Protein AF-A0A8D8EXV9-F1 (afdb_monomer_lite)

Sequence (117 aa):
IQQQMNGGEPPVSDMEVSKEYTPLKPPPQLPPPVPQIVITEQPHPKLHRFRYQSEQRGSTAGSILGVRASGDRPTYPTIEIQGYHGPAKIVISCLSTDDPPRLHPYRLIGRPECRHG

InterPro domains:
  IPR000451 NF-kappa-B/Dorsal [PTHR24169] (30-117)
  IPR008967 p53-like transcription factor, DNA-binding domain superfamily [SSF49417] (35-117)
  IPR011539 Rel homology domain, DNA-binding domain [PF00554] (37-117)
  IPR011539 Rel homology domain, DNA-binding domain [PS50254] (32-117)
  IPR037059 Rel homology domain (RHD), DNA-binding domain superfamily [G3DSA:2.60.40.340] (34-117)

Foldseek 3Di:
DDDDDDDDDDDDDPPPPPPPCDPPDPDPDDPQDDKDKDWPWAFQPPPADDDDPVVPPPDPRDARFTNPQDPVRTHHGDMDTPRDDDDDDDDDFDWDPDVVIDGDPGDDDDDPVRPPD

pLDDT: mean 78.89, std 17.16, range [37.78, 97.69]

Organism: Culex pipiens (NCBI:txid7175)

Secondary structure (DSSP, 8-state):
--------PPP----------PPPPPPP-PPPPPPEEEEEEPBPSSS-----GGG-SSSPPPPPPBTT-BTTB----EEEEES--S--------B-SSSS--B-S-----STT----

Radius of gyration: 35.94 Å; chains: 1; bounding box: 113×62×62 Å

Structure (mmCIF, N/CA/C/O backbone):
data_AF-A0A8D8EXV9-F1
#
_entry.id   AF-A0A8D8EXV9-F1
#
loop_
_at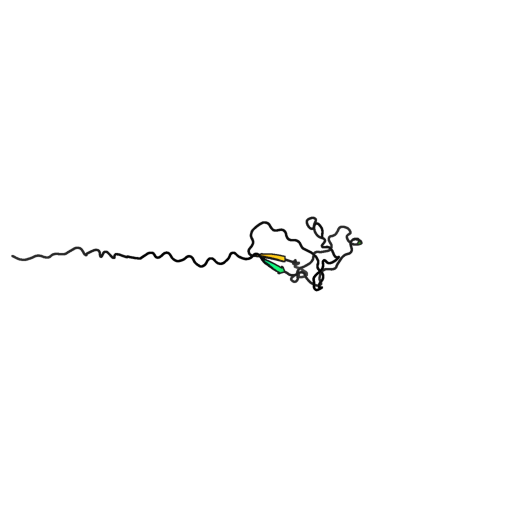om_site.group_PDB
_atom_site.id
_atom_site.type_symbol
_atom_site.label_atom_id
_atom_site.label_alt_id
_atom_site.label_comp_id
_atom_site.label_asym_id
_atom_site.label_entity_id
_atom_site.label_seq_id
_atom_site.pdbx_PDB_ins_code
_atom_site.Cartn_x
_atom_site.Cartn_y
_atom_site.Cartn_z
_atom_site.occupancy
_atom_site.B_iso_or_equiv
_atom_site.auth_seq_id
_atom_site.auth_comp_id
_atom_site.auth_asym_id
_atom_site.auth_atom_id
_atom_site.pdbx_PDB_model_num
ATOM 1 N N . ILE A 1 1 ? -89.271 42.064 47.988 1.00 45.88 1 ILE A N 1
ATOM 2 C CA . ILE A 1 1 ? -89.775 41.400 46.758 1.00 45.88 1 ILE A CA 1
ATOM 3 C C . ILE A 1 1 ? -88.927 41.929 45.597 1.00 45.88 1 ILE A C 1
ATOM 5 O O . ILE A 1 1 ? -88.608 43.109 45.647 1.00 45.88 1 ILE A O 1
ATOM 9 N N . GLN A 1 2 ? -88.548 41.054 44.649 1.00 44.84 2 GLN A N 1
ATOM 10 C CA . GLN A 1 2 ? -87.499 41.166 43.598 1.00 44.84 2 GLN A CA 1
ATOM 11 C C . GLN A 1 2 ? -86.046 40.988 44.116 1.00 44.84 2 GLN A C 1
ATOM 13 O O . GLN A 1 2 ? -85.558 41.837 44.848 1.00 44.84 2 GLN A O 1
ATOM 18 N N . GLN A 1 3 ? -85.435 39.789 44.014 1.00 53.66 3 GLN A N 1
ATOM 19 C CA . GLN A 1 3 ? -84.752 39.120 42.863 1.00 53.66 3 GLN A CA 1
ATOM 20 C C . GLN A 1 3 ? -83.337 39.697 42.608 1.00 53.66 3 GLN A C 1
ATOM 22 O O . GLN A 1 3 ? -83.215 40.849 42.220 1.00 53.66 3 GLN A O 1
ATOM 27 N N . GLN A 1 4 ? -82.260 39.048 43.080 1.00 53.53 4 GLN A N 1
ATOM 28 C CA . GLN A 1 4 ? -81.400 38.051 42.395 1.00 53.53 4 GLN A CA 1
ATOM 29 C C . GLN A 1 4 ? -80.846 38.479 41.024 1.00 53.53 4 GLN A C 1
ATOM 31 O O . GLN A 1 4 ? -81.609 38.586 40.074 1.00 53.53 4 GLN A O 1
ATOM 36 N N . MET A 1 5 ? -79.510 38.553 40.916 1.00 51.50 5 MET A N 1
ATOM 37 C CA . MET A 1 5 ? -78.744 37.969 39.805 1.00 51.50 5 MET A CA 1
ATOM 38 C C . MET A 1 5 ? -77.400 37.433 40.324 1.00 51.50 5 MET A C 1
ATOM 40 O O . MET A 1 5 ? -76.620 38.157 40.938 1.00 51.50 5 MET A O 1
ATOM 44 N N . ASN A 1 6 ? -77.195 36.135 40.094 1.00 43.66 6 ASN A N 1
ATOM 45 C CA . ASN A 1 6 ? -75.970 35.369 40.307 1.00 43.66 6 ASN A CA 1
ATOM 46 C C . ASN A 1 6 ? -75.045 35.484 39.083 1.00 43.66 6 ASN A C 1
ATOM 48 O O . ASN A 1 6 ? -75.522 35.596 37.956 1.00 43.66 6 ASN A O 1
ATOM 52 N N . GLY A 1 7 ? -73.746 35.309 39.311 1.00 37.78 7 GLY A N 1
ATOM 53 C CA . GLY A 1 7 ? -72.739 34.928 38.314 1.00 37.78 7 GLY A CA 1
ATOM 54 C C . GLY A 1 7 ? -71.369 34.985 38.993 1.00 37.78 7 GLY A C 1
ATOM 55 O O . GLY A 1 7 ? -70.907 36.073 39.296 1.00 37.78 7 GLY A O 1
ATOM 56 N N . GLY A 1 8 ? -70.716 33.899 39.408 1.00 40.94 8 GLY A N 1
ATOM 57 C CA . GLY A 1 8 ? -70.659 32.561 38.823 1.00 40.94 8 GLY A CA 1
ATOM 58 C C . GLY A 1 8 ? -69.346 32.450 38.048 1.00 40.94 8 GLY A C 1
ATOM 59 O O . GLY A 1 8 ? -69.347 32.600 36.832 1.00 40.94 8 GLY A O 1
ATOM 60 N N . GLU A 1 9 ? -68.233 32.287 38.771 1.00 47.34 9 GLU A N 1
ATOM 61 C CA . GLU A 1 9 ? -66.895 32.024 38.219 1.00 47.34 9 GLU A CA 1
ATOM 62 C C . GLU A 1 9 ? -66.928 30.750 37.351 1.00 47.34 9 GLU A C 1
ATOM 64 O O . GLU A 1 9 ? -67.598 29.782 37.729 1.00 47.34 9 GLU A O 1
ATOM 69 N N . PRO A 1 10 ? -66.260 30.715 36.184 1.00 52.38 10 PRO A N 1
ATOM 70 C CA . PRO A 1 10 ? -66.287 29.536 35.332 1.00 52.38 10 PRO A CA 1
ATOM 71 C C . PRO A 1 10 ? -65.502 28.379 35.977 1.00 52.38 10 PRO A C 1
ATOM 73 O O . PRO A 1 10 ? -64.456 28.611 36.587 1.00 52.38 10 PRO A O 1
ATOM 76 N N . PRO A 1 11 ? -65.958 27.125 35.821 1.00 51.72 11 PRO A N 1
ATOM 77 C CA . PRO A 1 11 ? -65.232 25.971 36.326 1.00 51.72 11 PRO A CA 1
ATOM 78 C C . PRO A 1 11 ? -63.978 25.733 35.478 1.00 51.72 11 PRO A C 1
ATOM 80 O O . PRO A 1 11 ? -64.053 25.567 34.259 1.00 51.72 11 PRO A O 1
ATOM 83 N N . VAL A 1 12 ? -62.819 25.688 36.136 1.00 55.62 12 VAL A N 1
ATOM 84 C CA . VAL A 1 12 ? -61.604 25.081 35.586 1.00 55.62 12 VAL A CA 1
ATOM 85 C C . VAL A 1 12 ? -61.897 23.604 35.336 1.00 55.62 12 VAL A C 1
ATOM 87 O O . VAL A 1 12 ? -62.147 22.838 36.260 1.00 55.62 12 VAL A O 1
ATOM 90 N N . SER A 1 13 ? -61.948 23.219 34.065 1.00 48.25 13 SER A N 1
ATOM 91 C CA . SER A 1 13 ? -62.084 21.828 33.655 1.00 48.25 13 SER A CA 1
ATOM 92 C C . SER A 1 13 ? -60.779 21.088 33.943 1.00 48.25 13 SER A C 1
ATOM 94 O O . SER A 1 13 ? -59.786 21.299 33.240 1.00 48.25 13 SER A O 1
ATOM 96 N N . ASP A 1 14 ? -60.792 20.214 34.945 1.00 49.16 14 ASP A N 1
ATOM 97 C CA . ASP A 1 14 ? -59.741 19.228 35.172 1.00 49.16 14 ASP A CA 1
ATOM 98 C C . ASP A 1 14 ? -59.724 18.239 34.001 1.00 49.16 14 ASP A C 1
ATOM 100 O O . ASP A 1 14 ? -60.531 17.314 33.903 1.00 49.16 14 ASP A O 1
ATOM 104 N N . MET A 1 15 ? -58.814 18.463 33.055 1.00 53.53 15 MET A N 1
ATOM 105 C CA . MET A 1 15 ? -58.525 17.503 32.000 1.00 53.53 15 MET A CA 1
ATOM 106 C C . MET A 1 15 ? -57.524 16.497 32.574 1.00 53.53 15 MET A C 1
ATOM 108 O O . MET A 1 15 ? -56.311 16.701 32.516 1.00 53.53 15 MET A O 1
ATOM 112 N N . GLU A 1 16 ? -58.029 15.432 33.194 1.00 58.50 16 GLU A N 1
ATOM 113 C CA . GLU A 1 16 ? -57.208 14.332 33.699 1.00 58.50 16 GLU A CA 1
ATOM 114 C C . GLU A 1 16 ? -56.594 13.582 32.502 1.00 58.50 16 GLU A C 1
ATOM 116 O O . GLU A 1 16 ? -57.204 12.717 31.876 1.00 58.50 16 GLU A O 1
ATOM 121 N N . VAL A 1 17 ? -55.384 13.985 32.106 1.00 48.84 17 VAL A N 1
ATOM 122 C CA . VAL A 1 17 ? -54.627 13.345 31.026 1.00 48.84 17 VAL A CA 1
ATOM 123 C C . VAL A 1 17 ? -53.959 12.089 31.585 1.00 48.84 17 VAL A C 1
ATOM 125 O O . VAL A 1 17 ? -52.797 12.106 31.989 1.00 48.84 17 VAL A O 1
ATOM 128 N N . SER A 1 18 ? -54.676 10.970 31.567 1.00 52.09 18 SER A N 1
ATOM 129 C CA . SER A 1 18 ? -54.099 9.634 31.724 1.00 52.09 18 SER A CA 1
ATOM 130 C C . SER A 1 18 ? -53.368 9.229 30.437 1.00 52.09 18 SER A C 1
ATOM 132 O O . SER A 1 18 ? -53.839 8.438 29.624 1.00 52.09 18 SER A O 1
ATOM 134 N N . LYS A 1 19 ? -52.180 9.799 30.211 1.00 47.12 19 LYS A N 1
ATOM 135 C CA . LYS A 1 19 ? -51.237 9.241 29.232 1.00 47.12 19 LYS A CA 1
ATOM 136 C C . LYS A 1 19 ? -50.435 8.148 29.916 1.00 47.12 19 LYS A C 1
ATOM 138 O O . LYS A 1 19 ? -49.464 8.420 30.616 1.00 47.12 19 LYS A O 1
ATOM 143 N N . GLU A 1 20 ? -50.858 6.913 29.699 1.00 60.19 20 GLU A N 1
ATOM 144 C CA . GLU A 1 20 ? -50.082 5.729 30.034 1.00 60.19 20 GLU A CA 1
ATOM 145 C C . GLU A 1 20 ? -48.741 5.796 29.284 1.00 60.19 20 GLU A C 1
ATOM 147 O O . GLU A 1 20 ? -48.677 5.755 28.054 1.00 60.19 20 GLU A O 1
ATOM 152 N N . TYR A 1 21 ? -47.656 6.008 30.027 1.00 50.28 21 TYR A N 1
ATOM 153 C CA . TYR A 1 21 ? -46.311 6.133 29.475 1.00 50.28 21 TYR A CA 1
ATOM 154 C C . TYR A 1 21 ? -45.782 4.725 29.180 1.00 50.28 21 TYR A C 1
ATOM 156 O O . TYR A 1 21 ? -45.032 4.154 29.968 1.00 50.28 21 TYR A O 1
ATOM 164 N N . THR A 1 22 ? -46.191 4.117 28.065 1.00 65.62 22 THR A N 1
ATOM 165 C CA . THR A 1 22 ? -45.565 2.868 27.610 1.00 65.62 22 THR A CA 1
ATOM 166 C C . THR A 1 22 ? -44.127 3.167 27.175 1.00 65.62 22 THR A C 1
ATOM 168 O O . THR A 1 22 ? -43.944 3.949 26.235 1.00 65.62 22 THR A O 1
ATOM 171 N N . PRO A 1 23 ? -43.094 2.578 27.810 1.00 66.19 23 PRO A N 1
ATOM 172 C CA . PRO A 1 23 ? -41.714 2.807 27.403 1.00 66.19 23 PRO A CA 1
ATOM 173 C C . PRO A 1 23 ? -41.519 2.284 25.980 1.00 66.19 23 PRO A C 1
ATOM 175 O O . PRO A 1 23 ? -41.765 1.107 25.705 1.00 66.19 23 PRO A O 1
ATOM 178 N N . LEU A 1 24 ? -41.090 3.153 25.063 1.00 73.06 24 LEU A N 1
ATOM 179 C CA . LEU 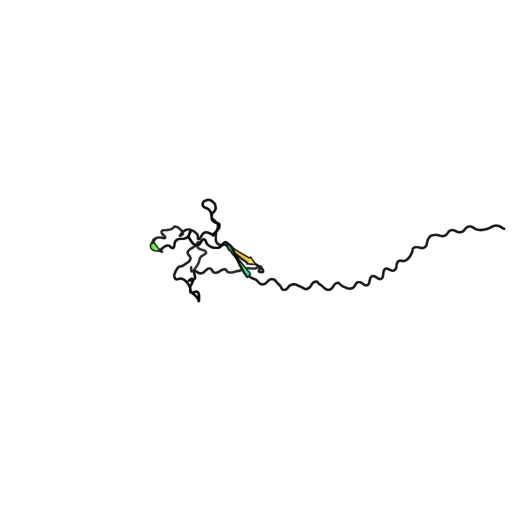A 1 24 ? -40.761 2.743 23.703 1.00 73.06 24 LEU A CA 1
ATOM 180 C C . LEU A 1 24 ? -39.657 1.683 23.766 1.00 73.06 24 LEU A C 1
ATOM 182 O O . LEU A 1 24 ? -38.590 1.912 24.338 1.00 73.06 24 LEU A O 1
ATOM 186 N N . LYS A 1 25 ? -39.929 0.515 23.178 1.00 69.12 25 LYS A N 1
ATOM 187 C CA . LYS A 1 25 ? -38.937 -0.545 22.993 1.00 69.12 25 LYS A CA 1
ATOM 188 C C . LYS A 1 25 ? -37.701 0.071 22.319 1.00 69.12 25 LYS A C 1
ATOM 190 O O . LYS A 1 25 ? -37.871 0.714 21.279 1.00 69.12 25 LYS A O 1
ATOM 195 N N . PRO A 1 26 ? -36.484 -0.106 22.869 1.00 75.56 26 PRO A N 1
ATOM 196 C CA . PRO A 1 26 ? -35.279 0.408 22.237 1.00 75.56 26 PRO A CA 1
ATOM 197 C C . PRO A 1 26 ? -35.206 -0.093 20.791 1.00 75.56 26 PRO A C 1
ATOM 199 O O . PRO A 1 26 ? -35.547 -1.260 20.548 1.00 75.56 26 PRO A O 1
ATOM 202 N N . PRO A 1 27 ? -34.792 0.754 19.831 1.00 77.88 27 PRO A N 1
ATOM 203 C CA . PRO A 1 27 ? -34.597 0.312 18.461 1.00 77.88 27 PRO A CA 1
ATOM 204 C C . PRO A 1 27 ? -33.681 -0.921 18.458 1.00 77.88 27 PRO A C 1
ATOM 206 O O . PRO A 1 27 ? -32.777 -1.001 19.300 1.00 77.88 27 PRO A O 1
ATOM 209 N N . PRO A 1 28 ? -33.921 -1.897 17.561 1.00 75.31 28 PRO A N 1
ATOM 210 C CA . PRO A 1 28 ? -33.080 -3.079 17.471 1.00 75.31 28 PRO A CA 1
ATOM 211 C C . PRO A 1 28 ? -31.627 -2.628 17.352 1.00 75.31 28 PRO A C 1
ATOM 213 O O . PRO A 1 28 ? -31.270 -1.905 16.421 1.00 75.31 28 PRO A O 1
ATOM 216 N N . GLN A 1 29 ? -30.812 -2.997 18.337 1.00 72.56 29 GLN A N 1
ATOM 217 C CA . GLN A 1 29 ? -29.397 -2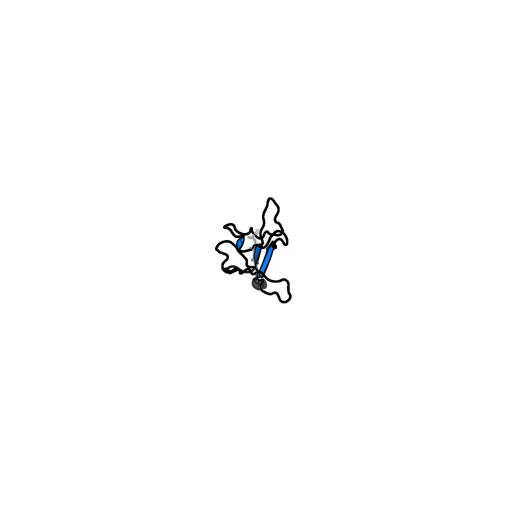.665 18.335 1.00 72.56 29 GLN A CA 1
ATOM 218 C C . GLN A 1 29 ? -28.781 -3.409 17.151 1.00 72.56 29 GLN A C 1
ATOM 220 O O . GLN A 1 29 ? -28.750 -4.640 17.139 1.00 72.56 29 GLN A O 1
ATOM 225 N N . LEU A 1 30 ? -28.376 -2.665 16.117 1.00 73.75 30 LEU A N 1
ATOM 226 C CA . LEU A 1 30 ? -27.637 -3.231 14.995 1.00 73.75 30 LEU A CA 1
ATOM 227 C C . LEU A 1 30 ? -26.392 -3.935 15.551 1.00 73.75 30 LEU A C 1
ATOM 229 O O . LEU A 1 30 ? -25.775 -3.411 16.486 1.00 73.75 30 LEU A O 1
ATOM 233 N N . PRO A 1 31 ? -26.027 -5.113 15.016 1.00 76.25 31 PRO A N 1
ATOM 234 C CA . PRO A 1 31 ? -24.808 -5.779 15.438 1.00 76.25 31 PRO A CA 1
ATOM 235 C C . PRO A 1 31 ? -23.623 -4.817 15.269 1.00 76.25 31 PRO A C 1
ATOM 237 O O . PRO A 1 31 ? -23.622 -4.004 14.335 1.00 76.25 31 PRO A O 1
ATOM 240 N N . PRO A 1 32 ? -22.628 -4.879 16.169 1.00 74.56 32 PRO A N 1
ATOM 241 C CA . PRO A 1 32 ? -21.450 -4.039 16.051 1.00 74.56 32 PRO A CA 1
ATOM 242 C C . PRO A 1 32 ? -20.800 -4.241 14.670 1.00 74.56 32 PRO A C 1
ATOM 244 O O . PRO A 1 32 ? -20.828 -5.359 14.145 1.00 74.56 32 PRO A O 1
ATOM 247 N N . PRO A 1 33 ? -20.232 -3.182 14.065 1.00 80.88 33 PRO A N 1
ATOM 248 C CA . PRO A 1 33 ? -19.625 -3.272 12.743 1.00 80.88 33 PRO A CA 1
ATOM 249 C C . PRO A 1 33 ? -18.543 -4.358 12.711 1.00 80.88 33 PRO A C 1
ATOM 251 O O . PRO A 1 33 ? -17.694 -4.416 13.599 1.00 80.88 33 PRO A O 1
ATOM 254 N N . VAL A 1 34 ? -18.560 -5.212 11.686 1.00 90.25 34 VAL A N 1
ATOM 255 C CA . VAL A 1 34 ? -17.495 -6.201 11.469 1.00 90.25 34 VAL A CA 1
ATOM 256 C C . VAL A 1 34 ? -16.264 -5.471 10.918 1.00 90.25 34 VAL A C 1
ATOM 258 O O . VAL A 1 34 ? -16.404 -4.716 9.952 1.00 90.25 34 VAL A O 1
ATOM 261 N N . PRO A 1 35 ? -15.064 -5.669 11.495 1.00 94.00 35 PRO A N 1
ATOM 262 C CA . PRO A 1 35 ? -13.861 -5.012 11.010 1.00 94.00 35 PRO A CA 1
ATOM 263 C C . PRO A 1 35 ? -13.482 -5.538 9.622 1.00 94.00 35 PRO A C 1
ATOM 265 O O . PRO A 1 35 ? -13.392 -6.748 9.410 1.00 94.00 35 PRO A O 1
ATOM 268 N N . GLN A 1 36 ? -13.226 -4.630 8.683 1.00 94.31 36 GLN A N 1
ATOM 269 C CA . GLN A 1 36 ? -12.854 -4.968 7.309 1.00 94.31 36 GLN A CA 1
ATOM 270 C C . GLN A 1 36 ? -11.743 -4.062 6.781 1.00 94.31 36 GLN A C 1
ATOM 272 O O . GLN A 1 36 ? -11.598 -2.918 7.211 1.00 94.31 36 GLN A O 1
ATOM 277 N N . ILE A 1 37 ? -10.971 -4.579 5.825 1.00 95.88 37 ILE A N 1
ATOM 278 C CA . ILE A 1 37 ? -9.950 -3.818 5.102 1.00 95.88 37 ILE A CA 1
ATOM 279 C C . ILE A 1 37 ? -10.463 -3.557 3.692 1.00 95.88 37 ILE A C 1
ATOM 281 O O . ILE A 1 37 ? -10.788 -4.493 2.962 1.00 95.88 37 ILE A O 1
ATOM 285 N N . VAL A 1 38 ? -10.496 -2.287 3.302 1.00 96.31 38 VAL A N 1
ATOM 286 C CA . VAL A 1 38 ? -10.889 -1.850 1.962 1.00 96.31 38 VAL A CA 1
ATOM 287 C C . VAL A 1 38 ? -9.689 -1.209 1.283 1.00 96.31 38 VAL A C 1
ATOM 289 O O . VAL A 1 38 ? -9.061 -0.311 1.839 1.00 96.31 38 VAL A O 1
ATOM 292 N N . ILE A 1 39 ? -9.364 -1.654 0.070 1.00 97.00 39 ILE A N 1
ATOM 293 C CA . ILE A 1 39 ? -8.348 -0.991 -0.752 1.00 97.00 39 ILE A CA 1
ATOM 294 C C . ILE A 1 39 ? -9.019 0.188 -1.460 1.00 97.00 39 ILE A C 1
ATOM 296 O O . ILE A 1 39 ? -9.794 -0.004 -2.395 1.00 97.00 39 ILE A O 1
ATOM 300 N N . THR A 1 40 ? -8.736 1.406 -1.003 1.00 97.56 40 THR A N 1
ATOM 301 C CA . THR A 1 40 ? -9.307 2.642 -1.565 1.00 97.56 40 THR A CA 1
ATOM 302 C C . THR A 1 40 ? -8.525 3.137 -2.778 1.00 97.56 40 THR A C 1
ATOM 304 O O . THR A 1 40 ? -9.073 3.838 -3.630 1.00 97.56 40 THR A O 1
ATOM 307 N N . GLU A 1 41 ? -7.257 2.740 -2.899 1.00 97.69 41 GLU A N 1
ATOM 308 C CA . GLU A 1 41 ? -6.442 2.973 -4.084 1.00 97.69 41 GLU A CA 1
ATOM 309 C C . GLU A 1 41 ? -5.530 1.782 -4.378 1.00 97.69 41 GLU A C 1
ATOM 311 O O . GLU A 1 41 ? -4.709 1.390 -3.549 1.00 97.69 41 GLU A O 1
ATOM 316 N N . GLN A 1 42 ? -5.659 1.233 -5.587 1.00 97.31 42 GLN A N 1
ATOM 317 C CA . GLN A 1 42 ? -4.853 0.109 -6.055 1.00 97.31 42 GLN A CA 1
ATOM 318 C C . GLN A 1 42 ? -3.452 0.549 -6.501 1.00 97.31 42 GLN A C 1
ATOM 320 O O . GLN A 1 42 ? -3.294 1.674 -6.989 1.00 97.31 42 GLN A O 1
ATOM 325 N N . PRO A 1 43 ? -2.438 -0.332 -6.415 1.00 95.31 43 PRO A N 1
ATOM 326 C CA . PRO A 1 43 ? -1.142 -0.087 -7.032 1.00 95.31 43 PRO A CA 1
ATOM 327 C C . PRO A 1 43 ? -1.253 -0.038 -8.556 1.00 95.31 43 PRO A C 1
ATOM 329 O O . PRO A 1 43 ? -1.995 -0.798 -9.180 1.00 95.31 43 PRO A O 1
ATOM 332 N N . HIS A 1 44 ? -0.485 0.855 -9.171 1.00 94.88 44 HIS A N 1
ATOM 333 C CA . HIS A 1 44 ? -0.457 1.011 -10.613 1.00 94.88 44 HIS A CA 1
ATOM 334 C C . HIS A 1 44 ? 0.234 -0.202 -11.263 1.00 94.88 44 HIS A C 1
ATOM 336 O O . HIS A 1 44 ? 1.407 -0.459 -10.981 1.00 94.88 44 HIS A O 1
ATOM 342 N N . PRO A 1 45 ? -0.411 -0.911 -12.207 1.00 91.06 45 PRO A N 1
ATOM 343 C CA . PRO A 1 45 ? 0.082 -2.202 -12.702 1.00 91.06 45 PRO A CA 1
ATOM 344 C C . PRO A 1 45 ? 1.367 -2.116 -13.541 1.00 91.06 45 PRO A C 1
ATOM 346 O O . PRO A 1 45 ? 2.072 -3.106 -13.692 1.00 91.06 45 PRO A O 1
ATOM 349 N N . LYS A 1 46 ? 1.656 -0.946 -14.130 1.00 87.06 46 LYS A N 1
ATOM 350 C CA . LYS A 1 46 ? 2.745 -0.765 -15.114 1.00 87.06 46 LYS A CA 1
ATOM 351 C C . LYS A 1 46 ? 3.793 0.304 -14.776 1.00 87.06 46 LYS A C 1
ATOM 353 O O . LYS A 1 46 ? 4.731 0.473 -15.544 1.00 87.06 46 LYS A O 1
ATOM 358 N N . LEU A 1 47 ? 3.639 1.050 -13.678 1.00 81.94 47 LEU A N 1
ATOM 359 C CA . LEU A 1 47 ? 4.507 2.209 -13.386 1.00 81.94 47 LEU A CA 1
ATOM 360 C C . LEU A 1 47 ? 5.656 1.897 -12.425 1.00 81.94 47 LEU A C 1
ATOM 362 O O . LEU A 1 47 ? 6.417 2.790 -12.065 1.00 81.94 47 LEU A O 1
ATOM 366 N N . HIS A 1 48 ? 5.811 0.638 -12.025 1.00 84.94 48 HIS A N 1
ATOM 367 C CA . HIS A 1 48 ? 6.896 0.217 -11.156 1.00 84.94 48 HIS A CA 1
ATOM 368 C C . HIS A 1 48 ? 7.785 -0.800 -11.872 1.00 84.94 48 HIS A C 1
ATOM 370 O O . HIS A 1 48 ? 7.287 -1.729 -12.508 1.00 84.94 48 HIS A O 1
ATOM 376 N N . ARG A 1 49 ? 9.109 -0.633 -11.754 1.00 86.56 49 ARG A N 1
ATOM 377 C CA . ARG A 1 49 ? 10.087 -1.616 -12.235 1.00 86.56 49 ARG A CA 1
ATOM 378 C C . ARG A 1 49 ? 10.817 -2.252 -11.067 1.00 86.56 49 ARG A C 1
ATOM 380 O O . ARG A 1 49 ? 11.281 -1.549 -10.171 1.00 86.56 49 ARG A O 1
ATOM 387 N N . PHE A 1 50 ? 10.973 -3.569 -11.118 1.00 85.88 50 PHE A N 1
ATOM 388 C CA . PHE A 1 50 ? 11.810 -4.288 -10.166 1.00 85.88 50 PHE A CA 1
ATOM 389 C C . PHE A 1 50 ? 13.280 -3.909 -10.339 1.00 85.88 50 PHE A C 1
ATOM 391 O O . PHE A 1 50 ? 13.730 -3.592 -11.442 1.00 85.88 50 PHE A O 1
ATOM 398 N N . ARG A 1 51 ? 14.012 -3.909 -9.222 1.00 86.56 51 ARG A N 1
ATOM 399 C CA . ARG A 1 51 ? 15.408 -3.473 -9.139 1.00 86.56 51 ARG A CA 1
ATOM 400 C C . ARG A 1 51 ? 16.262 -4.537 -8.483 1.00 86.56 51 ARG A C 1
ATOM 402 O O . ARG A 1 51 ? 15.880 -5.064 -7.440 1.00 86.56 51 ARG A O 1
ATOM 409 N N . TYR A 1 52 ? 17.436 -4.783 -9.051 1.00 86.56 52 TYR A N 1
ATOM 410 C CA . TYR A 1 52 ? 18.445 -5.614 -8.409 1.00 86.56 52 TYR A CA 1
ATOM 411 C C . TYR A 1 52 ? 19.106 -4.876 -7.249 1.00 86.56 52 TYR A C 1
ATOM 413 O O . TYR A 1 52 ? 19.259 -3.656 -7.273 1.00 86.56 52 TYR A O 1
ATOM 421 N N . GLN A 1 53 ? 19.553 -5.634 -6.250 1.00 81.31 53 GLN A N 1
ATOM 422 C CA . GLN A 1 53 ? 20.258 -5.093 -5.090 1.00 81.31 53 GLN A CA 1
ATOM 423 C C . GLN A 1 53 ? 21.545 -4.345 -5.484 1.00 81.31 53 GLN A C 1
ATOM 425 O O . GLN A 1 53 ? 21.874 -3.334 -4.873 1.00 81.31 53 GLN A O 1
ATOM 430 N N . SER A 1 54 ? 22.242 -4.789 -6.535 1.00 84.50 54 SER A N 1
ATOM 431 C CA . SER A 1 54 ? 23.473 -4.156 -7.032 1.00 84.50 54 SER A CA 1
ATOM 432 C C . SER A 1 54 ? 23.266 -2.748 -7.604 1.00 84.50 54 SER A C 1
ATOM 434 O O . SER A 1 54 ? 24.199 -1.950 -7.602 1.00 84.50 54 SER A O 1
ATOM 436 N N . GLU A 1 55 ? 22.054 -2.410 -8.058 1.00 78.69 55 GLU A N 1
ATOM 437 C CA . GLU A 1 55 ? 21.708 -1.065 -8.543 1.00 78.69 55 GLU A CA 1
ATOM 438 C C . GLU A 1 55 ? 21.386 -0.086 -7.404 1.00 78.69 55 GLU A C 1
ATOM 440 O O . GLU A 1 55 ? 21.309 1.124 -7.627 1.00 78.69 55 GLU A O 1
ATOM 445 N N . GLN A 1 56 ? 21.174 -0.579 -6.180 1.00 71.00 56 GLN A N 1
ATOM 446 C CA . GLN A 1 56 ? 20.698 0.214 -5.044 1.00 71.00 56 GLN A CA 1
ATOM 447 C C . GLN A 1 56 ? 21.847 0.979 -4.377 1.00 71.00 56 GLN A C 1
ATOM 449 O O . GLN A 1 56 ? 22.150 0.815 -3.197 1.00 71.00 56 GLN A O 1
ATOM 454 N N . ARG A 1 57 ? 22.509 1.850 -5.144 1.00 59.75 57 ARG A N 1
ATOM 455 C CA . ARG A 1 57 ? 23.559 2.748 -4.652 1.00 59.75 57 ARG A CA 1
ATOM 456 C C . ARG A 1 57 ? 22.923 3.977 -3.986 1.00 59.75 57 ARG A C 1
ATOM 458 O O . ARG A 1 57 ? 22.924 5.067 -4.544 1.00 59.75 57 ARG A O 1
ATOM 465 N N . GLY A 1 58 ? 22.334 3.785 -2.805 1.00 60.06 58 GLY A N 1
ATOM 466 C CA . GLY A 1 58 ? 21.941 4.877 -1.897 1.00 60.06 58 GLY A CA 1
ATOM 467 C C . GLY A 1 58 ? 20.669 5.667 -2.240 1.00 60.06 58 GLY A C 1
ATOM 468 O O . GLY A 1 58 ? 20.379 6.647 -1.563 1.00 60.06 58 GLY A O 1
ATOM 469 N N . SER A 1 59 ? 19.891 5.256 -3.245 1.00 57.34 59 SER A N 1
ATOM 470 C CA . SER A 1 59 ? 18.576 5.832 -3.553 1.00 57.34 59 SER A CA 1
ATOM 471 C C . SER A 1 59 ? 17.509 4.747 -3.451 1.00 57.34 59 SER A C 1
ATOM 473 O O . SER A 1 59 ? 17.721 3.620 -3.905 1.00 57.34 59 SER A O 1
ATOM 475 N N . THR A 1 60 ? 16.368 5.068 -2.840 1.00 61.81 60 THR A N 1
ATOM 476 C CA . THR A 1 60 ? 15.214 4.166 -2.806 1.00 61.81 60 THR A CA 1
ATOM 477 C C . THR A 1 60 ? 14.792 3.864 -4.242 1.00 61.81 60 THR A C 1
ATOM 479 O O . THR A 1 60 ? 14.554 4.790 -5.019 1.00 61.81 60 THR A O 1
ATOM 482 N N . ALA A 1 61 ? 14.681 2.580 -4.599 1.00 65.25 61 ALA A N 1
ATOM 483 C CA . ALA A 1 61 ? 13.940 2.170 -5.787 1.00 65.25 61 ALA A CA 1
ATOM 484 C C . ALA A 1 61 ? 12.569 2.856 -5.707 1.00 65.25 61 ALA A C 1
ATOM 486 O O . ALA A 1 61 ? 11.887 2.679 -4.705 1.00 65.25 61 ALA A O 1
ATOM 487 N N . GLY A 1 62 ? 12.259 3.750 -6.653 1.00 79.62 62 GLY A N 1
ATOM 488 C CA . GLY A 1 62 ? 11.135 4.686 -6.530 1.00 79.62 62 GLY A CA 1
ATOM 489 C C . GLY A 1 62 ? 9.824 4.044 -6.059 1.00 79.62 62 GLY A C 1
ATOM 490 O O . GLY A 1 62 ? 9.596 2.854 -6.251 1.00 79.62 62 GLY A O 1
ATOM 491 N N . SER A 1 63 ? 8.958 4.842 -5.437 1.00 87.69 63 SER A N 1
ATOM 492 C CA . SER A 1 63 ? 7.727 4.356 -4.809 1.00 87.69 63 SER A CA 1
ATOM 493 C C . SER A 1 63 ? 6.797 3.626 -5.783 1.00 87.69 63 SER A C 1
ATOM 495 O O . SER A 1 63 ? 6.638 4.030 -6.935 1.00 87.69 63 SER A O 1
ATOM 497 N N . ILE A 1 64 ? 6.105 2.597 -5.285 1.00 91.44 64 ILE A N 1
ATOM 498 C CA . ILE A 1 64 ? 4.948 2.019 -5.976 1.00 91.44 64 ILE A CA 1
ATOM 499 C C . ILE A 1 64 ? 3.852 3.087 -5.996 1.00 91.44 64 ILE A C 1
ATOM 501 O O . ILE A 1 64 ? 3.381 3.518 -4.944 1.00 91.44 64 ILE A O 1
ATOM 505 N N . LEU A 1 65 ? 3.479 3.532 -7.193 1.00 94.44 65 LEU A N 1
ATOM 506 C CA . LEU A 1 65 ? 2.434 4.534 -7.383 1.00 94.44 65 LEU A CA 1
ATOM 507 C C . LEU A 1 65 ? 1.051 3.891 -7.387 1.00 94.44 65 LEU A C 1
ATOM 509 O O . LEU A 1 65 ? 0.911 2.699 -7.659 1.00 94.44 65 LEU A O 1
ATOM 513 N N . GLY A 1 66 ? 0.034 4.689 -7.091 1.00 96.62 66 GLY A N 1
ATOM 514 C CA . GLY A 1 66 ? -1.363 4.301 -7.200 1.00 96.62 66 GLY A CA 1
ATOM 515 C C . GLY A 1 66 ? -1.903 4.462 -8.623 1.00 96.62 66 GLY A C 1
ATOM 516 O O . GLY A 1 66 ? -1.342 5.184 -9.449 1.00 96.62 66 GLY A O 1
ATOM 517 N N . VAL A 1 67 ? -3.003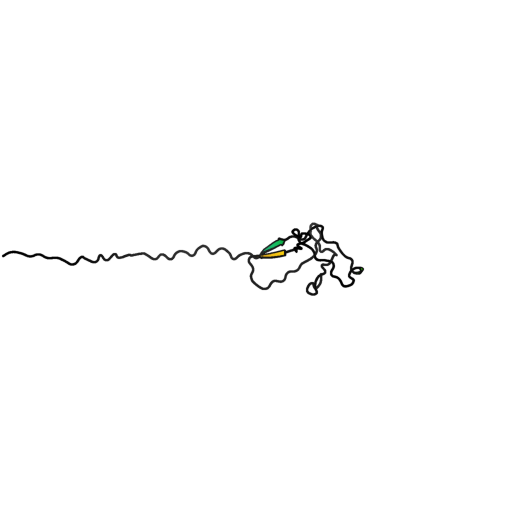 3.776 -8.933 1.00 96.75 67 VAL A N 1
ATOM 518 C CA . VAL A 1 67 ? -3.649 3.820 -10.260 1.00 96.75 67 VAL A CA 1
ATOM 519 C C . VAL A 1 67 ? -4.116 5.218 -10.670 1.00 96.75 67 VAL A C 1
ATOM 521 O O . VAL A 1 67 ? -4.262 5.474 -11.861 1.00 96.75 67 VAL A O 1
ATOM 524 N N . ARG A 1 68 ? -4.349 6.122 -9.710 1.00 95.88 68 ARG A N 1
ATOM 525 C CA . ARG A 1 68 ? -4.795 7.499 -9.979 1.00 95.88 68 ARG A CA 1
ATOM 526 C C . ARG A 1 68 ? -3.636 8.479 -10.173 1.00 95.88 68 ARG A C 1
ATOM 528 O O . ARG A 1 68 ? -3.888 9.667 -10.374 1.00 95.88 68 ARG A O 1
ATOM 535 N N . ALA A 1 69 ? -2.392 8.005 -10.103 1.00 94.31 69 ALA A N 1
ATOM 536 C CA . ALA A 1 69 ? -1.226 8.863 -10.200 1.00 94.31 69 ALA A CA 1
ATOM 537 C C . ALA A 1 69 ? -1.147 9.482 -11.600 1.00 94.31 69 ALA A C 1
ATOM 539 O O . ALA A 1 69 ? -1.241 8.786 -12.611 1.00 94.31 69 ALA A O 1
ATOM 540 N N . SER A 1 70 ? -0.944 10.795 -11.651 1.00 90.88 70 SER A N 1
ATOM 541 C CA . SER A 1 70 ? -0.659 11.541 -12.879 1.00 90.88 70 SER A CA 1
ATOM 542 C C . SER A 1 70 ? 0.752 12.131 -12.807 1.00 90.88 70 SER A C 1
ATOM 544 O O . SER A 1 70 ? 1.333 12.202 -11.723 1.00 90.88 70 SER A O 1
ATOM 546 N N . GLY A 1 71 ? 1.308 12.552 -13.950 1.00 83.44 71 GLY A N 1
ATOM 547 C CA . GLY A 1 71 ? 2.674 13.089 -14.039 1.00 83.44 71 GLY A CA 1
ATOM 548 C C . GLY A 1 71 ? 2.973 14.203 -13.029 1.00 83.44 71 GLY A C 1
ATOM 549 O O . GLY A 1 71 ? 4.058 14.224 -12.456 1.00 83.44 71 GLY A O 1
ATOM 550 N N . ASP A 1 72 ? 1.980 15.043 -12.730 1.00 90.62 72 ASP A N 1
ATOM 551 C CA . ASP A 1 72 ? 2.126 16.171 -11.801 1.00 90.62 72 ASP A CA 1
ATOM 552 C C . ASP A 1 72 ? 1.590 15.866 -10.392 1.00 90.62 72 ASP A C 1
ATOM 554 O O . ASP A 1 72 ? 1.741 16.669 -9.470 1.00 90.62 72 ASP A O 1
ATOM 558 N N . ARG A 1 73 ? 0.904 14.729 -10.211 1.00 93.38 73 ARG A N 1
ATOM 559 C CA . ARG A 1 73 ? 0.200 14.369 -8.972 1.00 93.38 73 ARG A CA 1
ATOM 560 C C . ARG A 1 73 ? 0.405 12.889 -8.648 1.00 93.38 73 ARG A C 1
ATOM 562 O O . ARG A 1 73 ? -0.436 12.064 -9.016 1.00 93.38 73 ARG A O 1
ATOM 569 N N . PRO A 1 74 ? 1.497 12.533 -7.951 1.00 92.50 74 PRO A N 1
ATOM 570 C CA . PRO A 1 74 ? 1.701 11.164 -7.510 1.00 92.50 74 PRO A CA 1
ATOM 571 C C . PRO A 1 74 ? 0.676 10.800 -6.431 1.00 92.50 74 PRO A C 1
ATOM 573 O O . PRO A 1 74 ? 0.519 11.506 -5.435 1.00 92.50 74 PRO A O 1
ATOM 576 N N . THR A 1 75 ? 0.006 9.670 -6.620 1.00 96.12 75 THR A N 1
ATOM 577 C CA . THR A 1 75 ? -0.827 9.011 -5.609 1.00 96.12 75 THR A CA 1
ATOM 578 C C . THR A 1 75 ? -0.220 7.652 -5.263 1.00 96.12 75 THR A C 1
ATOM 580 O O . THR A 1 75 ? 0.696 7.183 -5.946 1.00 96.12 75 THR A O 1
ATOM 583 N N . TYR A 1 76 ? -0.698 7.016 -4.194 1.00 95.00 76 TYR A N 1
ATOM 584 C CA . TYR A 1 76 ? -0.083 5.810 -3.638 1.00 95.00 76 TYR A CA 1
ATOM 585 C C . TYR A 1 76 ? -1.138 4.758 -3.289 1.00 95.00 76 TYR A C 1
ATOM 587 O O . TYR A 1 76 ? -2.284 5.118 -2.999 1.00 95.00 76 TYR A O 1
ATOM 595 N N . PRO A 1 77 ? -0.763 3.466 -3.276 1.00 95.62 77 PRO A N 1
ATOM 596 C CA . PRO A 1 77 ? -1.635 2.413 -2.777 1.00 95.62 77 PRO A CA 1
ATOM 597 C C . PRO A 1 77 ? -2.114 2.750 -1.365 1.00 95.62 77 PRO A C 1
ATOM 599 O O . PRO A 1 77 ? -1.302 3.058 -0.491 1.00 95.62 77 PRO A O 1
ATOM 602 N N . THR A 1 78 ? -3.425 2.716 -1.151 1.00 96.69 78 THR A N 1
ATOM 603 C CA . THR A 1 78 ? -4.044 3.157 0.104 1.00 96.69 78 THR A CA 1
ATOM 604 C C . THR A 1 78 ? -5.101 2.153 0.535 1.00 96.69 78 THR A C 1
ATOM 606 O O . THR A 1 78 ? -5.882 1.668 -0.287 1.00 96.69 78 THR A O 1
ATOM 609 N N . ILE A 1 79 ? -5.118 1.847 1.833 1.00 96.62 79 ILE A N 1
ATOM 610 C CA . ILE A 1 79 ? -6.145 1.021 2.465 1.00 96.62 79 ILE A CA 1
ATOM 611 C C . ILE A 1 79 ? -6.862 1.804 3.561 1.00 96.62 79 ILE A C 1
ATOM 613 O O . ILE A 1 79 ? -6.304 2.732 4.145 1.00 96.62 79 ILE A O 1
ATOM 617 N N . GLU A 1 80 ? -8.079 1.385 3.863 1.00 95.31 80 GLU A N 1
ATOM 618 C CA . GLU A 1 80 ? -8.889 1.872 4.970 1.00 95.31 80 GLU A CA 1
ATOM 619 C C . GLU A 1 80 ? -9.316 0.680 5.833 1.00 95.31 80 GLU A C 1
ATOM 621 O O . GLU A 1 80 ? -9.780 -0.336 5.310 1.00 95.31 80 GLU A O 1
ATOM 626 N N . ILE A 1 81 ? -9.154 0.798 7.154 1.00 95.06 81 ILE A N 1
ATOM 627 C CA . ILE A 1 81 ? -9.697 -0.167 8.114 1.00 95.06 81 ILE A CA 1
ATOM 628 C C . ILE A 1 81 ? -11.042 0.384 8.589 1.00 95.06 81 ILE A C 1
ATOM 630 O O . ILE A 1 81 ? -11.087 1.390 9.293 1.00 95.06 81 ILE A O 1
ATOM 634 N N . GLN A 1 82 ? -12.134 -0.267 8.202 1.00 94.56 82 GLN A N 1
ATOM 635 C CA . GLN A 1 82 ? -13.491 0.134 8.568 1.00 94.56 82 GLN A CA 1
ATOM 636 C C . GLN A 1 82 ? -14.008 -0.740 9.713 1.00 94.56 82 GLN A C 1
ATOM 638 O O . GLN A 1 82 ? -13.646 -1.911 9.818 1.00 94.56 82 GLN A O 1
ATOM 643 N N . GLY A 1 83 ? -14.858 -0.179 10.577 1.00 92.69 83 GLY A N 1
ATOM 644 C CA . GLY A 1 83 ? -15.466 -0.921 11.689 1.00 92.69 83 GLY A CA 1
ATOM 645 C C . GLY A 1 83 ? -14.500 -1.294 12.822 1.00 92.69 83 GLY A C 1
ATOM 646 O O . GLY A 1 83 ? -14.838 -2.121 13.662 1.00 92.69 83 GLY A O 1
ATOM 647 N N . TYR A 1 84 ? -13.306 -0.696 12.867 1.00 93.31 84 TYR A N 1
ATOM 648 C CA . TYR A 1 84 ? -12.314 -0.922 13.917 1.00 93.31 84 TYR A CA 1
ATOM 649 C C . TYR A 1 84 ? -11.732 0.401 14.410 1.00 93.31 84 TYR A C 1
ATOM 651 O O . TYR A 1 84 ? -11.372 1.262 13.610 1.00 93.31 84 TYR A O 1
ATOM 659 N N . HIS A 1 85 ? -11.598 0.544 15.728 1.00 90.94 85 HIS A N 1
ATOM 660 C CA . HIS A 1 85 ? -10.919 1.675 16.346 1.00 90.94 85 HIS A CA 1
ATOM 661 C C . HIS A 1 85 ? -9.941 1.166 17.403 1.00 90.94 85 HIS A C 1
ATOM 663 O O . HIS A 1 85 ? -10.342 0.606 18.423 1.00 90.94 85 HIS A O 1
ATOM 669 N N . GLY A 1 86 ? -8.650 1.356 17.154 1.00 92.94 86 GLY A N 1
ATOM 670 C CA . GLY A 1 86 ? -7.587 0.908 18.041 1.00 92.94 86 GLY A CA 1
ATOM 671 C C . GLY A 1 86 ? -6.261 0.728 17.304 1.00 92.94 86 GLY A C 1
ATOM 672 O O . GLY A 1 86 ? -6.188 0.934 16.090 1.00 92.94 86 GLY A O 1
ATOM 673 N N . PRO A 1 87 ? -5.194 0.352 18.022 1.00 94.56 87 PRO A N 1
ATOM 674 C CA . PRO A 1 87 ? -3.907 0.045 17.412 1.00 94.56 87 PRO A CA 1
ATOM 675 C C . PRO A 1 87 ? -4.004 -1.173 16.485 1.00 94.56 87 PRO A C 1
ATOM 677 O O . PRO A 1 87 ? -4.499 -2.222 16.885 1.00 94.56 87 PRO A O 1
ATOM 680 N N . ALA A 1 88 ? -3.465 -1.063 15.272 1.00 91.56 88 ALA A N 1
ATOM 681 C CA . ALA A 1 88 ? -3.404 -2.158 14.306 1.00 91.56 88 ALA A CA 1
ATOM 682 C C . ALA A 1 88 ? -1.985 -2.318 13.748 1.00 91.56 88 ALA A C 1
ATOM 684 O O . ALA A 1 88 ? -1.244 -1.345 13.605 1.00 91.56 88 ALA A O 1
ATOM 685 N N . LYS A 1 89 ? -1.615 -3.555 13.398 1.00 90.38 89 LYS A N 1
ATOM 686 C CA . LYS A 1 89 ? -0.381 -3.864 12.668 1.00 90.38 89 LYS A CA 1
ATOM 687 C C . LYS A 1 89 ? -0.739 -4.334 11.265 1.00 90.38 89 LYS A C 1
ATOM 689 O O . LYS A 1 89 ? -1.411 -5.348 11.111 1.00 90.38 89 LYS A O 1
ATOM 694 N N . ILE A 1 90 ? -0.249 -3.619 10.260 1.00 89.25 90 ILE A N 1
ATOM 695 C CA . ILE A 1 90 ? -0.420 -3.972 8.850 1.00 89.25 90 ILE A CA 1
ATOM 696 C C . ILE A 1 90 ? 0.875 -4.617 8.362 1.00 89.25 90 ILE A C 1
ATOM 698 O O . ILE A 1 90 ? 1.963 -4.085 8.584 1.00 89.25 90 ILE A O 1
ATOM 702 N N . VAL A 1 91 ? 0.751 -5.773 7.713 1.00 89.75 91 VAL A N 1
ATOM 703 C CA . VAL A 1 91 ? 1.858 -6.463 7.044 1.00 89.75 91 VAL A CA 1
ATOM 704 C C . VAL A 1 91 ? 1.539 -6.504 5.560 1.00 89.75 91 VAL A C 1
ATOM 706 O O . VAL A 1 91 ? 0.432 -6.870 5.173 1.00 89.75 91 VAL A O 1
ATOM 709 N N . ILE A 1 92 ? 2.506 -6.110 4.741 1.00 89.81 92 ILE A N 1
ATOM 710 C CA . ILE A 1 92 ? 2.392 -6.114 3.286 1.00 89.81 92 ILE A CA 1
ATOM 711 C C . ILE A 1 92 ? 3.373 -7.168 2.778 1.00 89.81 92 ILE A C 1
ATOM 713 O O . ILE A 1 92 ? 4.499 -7.247 3.260 1.00 89.81 92 ILE A O 1
ATOM 717 N N . SER A 1 93 ? 2.946 -8.009 1.843 1.00 90.19 93 SER A N 1
ATOM 718 C CA . SER A 1 93 ? 3.790 -9.058 1.267 1.00 90.19 93 SER A CA 1
ATOM 719 C C . SER A 1 93 ? 3.539 -9.170 -0.229 1.00 90.19 93 SER A C 1
ATOM 721 O O . SER A 1 93 ? 2.413 -9.002 -0.693 1.00 90.19 93 SER A O 1
ATOM 723 N N . CYS A 1 94 ? 4.590 -9.465 -0.989 1.00 90.25 94 CYS A N 1
ATOM 724 C CA . CYS A 1 94 ? 4.473 -9.758 -2.413 1.00 90.25 94 CYS A CA 1
ATOM 725 C C . CYS A 1 94 ? 4.026 -11.208 -2.605 1.00 90.25 94 CYS A C 1
ATOM 727 O O . CYS A 1 94 ? 4.666 -12.123 -2.086 1.00 90.25 94 CYS A O 1
ATOM 729 N N . LEU A 1 95 ? 2.965 -11.420 -3.382 1.00 92.94 95 LEU A N 1
ATOM 730 C CA . LEU A 1 95 ? 2.447 -12.746 -3.722 1.00 92.94 95 LEU A CA 1
ATOM 731 C C . LEU A 1 95 ? 2.541 -13.008 -5.229 1.00 92.94 95 LEU A C 1
ATOM 733 O O . LEU A 1 95 ? 2.599 -12.070 -6.026 1.00 92.94 95 LEU A O 1
ATOM 737 N N . SER A 1 96 ? 2.567 -14.283 -5.615 1.00 92.56 96 SER A N 1
ATOM 738 C CA . SER A 1 96 ? 2.363 -14.714 -6.997 1.00 92.56 96 SER A CA 1
ATOM 739 C C . SER A 1 96 ? 0.880 -14.677 -7.371 1.00 92.56 96 SER A C 1
ATOM 741 O O . SER A 1 96 ? 0.001 -14.701 -6.511 1.00 92.56 96 SER A O 1
ATOM 743 N N . THR A 1 97 ? 0.608 -14.626 -8.674 1.00 91.12 97 THR A N 1
ATOM 744 C CA . THR A 1 97 ? -0.748 -14.679 -9.245 1.00 91.12 97 THR A CA 1
ATOM 745 C C . THR A 1 97 ? -1.274 -16.108 -9.412 1.00 91.12 97 THR A C 1
ATOM 747 O O . THR A 1 97 ? -2.30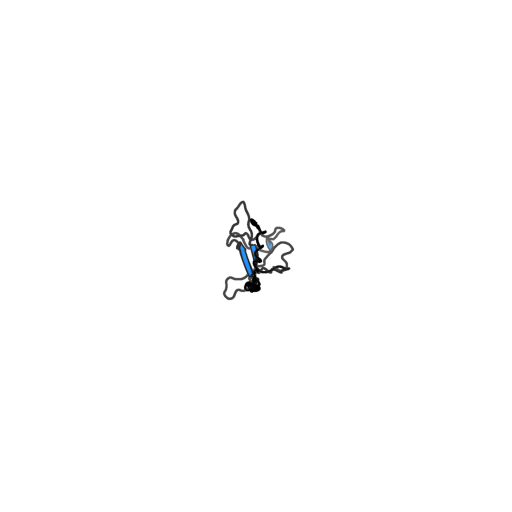8 -16.298 -10.044 1.00 91.12 97 THR A O 1
ATOM 750 N N . ASP A 1 98 ? -0.541 -17.110 -8.919 1.00 93.06 98 ASP A N 1
ATOM 751 C CA . ASP A 1 98 ? -0.941 -18.517 -8.997 1.00 93.06 98 ASP A CA 1
ATOM 752 C C . ASP A 1 98 ? -2.103 -18.816 -8.040 1.00 93.06 98 ASP A C 1
ATOM 754 O O . ASP A 1 98 ? -2.306 -18.099 -7.060 1.00 93.06 98 ASP A O 1
ATOM 758 N N . ASP A 1 99 ? -2.803 -19.926 -8.280 1.00 93.50 99 ASP A N 1
ATOM 759 C CA . ASP A 1 99 ? -3.792 -20.482 -7.356 1.00 93.50 99 ASP A CA 1
ATOM 760 C C . ASP A 1 99 ? -3.297 -21.849 -6.831 1.00 93.50 99 ASP A C 1
ATOM 762 O O . ASP A 1 99 ? -3.172 -22.790 -7.622 1.00 93.50 99 ASP A O 1
ATOM 766 N N . PRO A 1 100 ? -2.924 -21.986 -5.540 1.00 93.62 100 PRO A N 1
ATOM 767 C CA . PRO A 1 100 ? -2.983 -20.973 -4.486 1.00 93.62 100 PRO A CA 1
ATOM 768 C C . PRO A 1 100 ? -1.836 -19.939 -4.563 1.00 93.62 100 PRO A C 1
ATOM 770 O O . PRO A 1 100 ? -0.723 -20.289 -4.988 1.00 93.62 100 PRO A O 1
ATOM 773 N N . PRO A 1 101 ? -2.051 -18.701 -4.068 1.00 94.38 101 PRO A N 1
ATOM 774 C CA . PRO A 1 101 ? -1.016 -17.672 -4.024 1.00 94.38 101 PRO A CA 1
ATOM 775 C C . PRO A 1 101 ? 0.174 -18.102 -3.168 1.00 94.38 101 PRO A C 1
ATOM 777 O O . PRO A 1 101 ? 0.011 -18.603 -2.052 1.00 94.38 101 PRO A O 1
ATOM 780 N N . ARG A 1 102 ? 1.392 -17.864 -3.660 1.00 94.94 102 ARG A N 1
ATOM 781 C CA . ARG A 1 102 ? 2.636 -18.119 -2.916 1.00 94.94 102 ARG A CA 1
ATOM 782 C C . ARG A 1 102 ? 3.402 -16.826 -2.689 1.00 94.94 102 ARG A C 1
ATOM 784 O O . ARG A 1 102 ? 3.268 -15.884 -3.461 1.00 94.94 102 ARG A O 1
ATOM 791 N N . LEU A 1 103 ? 4.233 -16.782 -1.648 1.00 93.00 103 LEU A N 1
ATOM 792 C CA . LEU A 1 103 ? 5.140 -15.653 -1.428 1.00 93.00 103 LEU A CA 1
ATOM 793 C C . LEU A 1 103 ? 6.077 -15.499 -2.630 1.00 93.00 103 LEU A C 1
ATOM 795 O O . LEU A 1 103 ? 6.731 -16.454 -3.052 1.00 93.00 103 LEU A O 1
ATOM 799 N N . HIS A 1 104 ? 6.136 -14.291 -3.179 1.00 91.06 104 HIS A N 1
ATOM 800 C CA . HIS A 1 104 ? 7.013 -13.990 -4.297 1.00 91.06 104 HIS A CA 1
ATOM 801 C C . HIS A 1 104 ? 8.465 -13.884 -3.802 1.00 91.06 104 HIS A C 1
ATOM 803 O O . HIS A 1 104 ? 8.704 -13.287 -2.752 1.00 91.06 104 HIS A O 1
ATOM 809 N N . PRO A 1 105 ? 9.473 -14.349 -4.564 1.00 88.44 105 PRO A N 1
ATOM 810 C CA . PRO A 1 105 ? 10.886 -14.148 -4.218 1.00 88.44 105 PRO A CA 1
ATOM 811 C C . PRO A 1 105 ? 11.339 -12.673 -4.221 1.00 88.44 105 PRO A C 1
ATOM 813 O O . PRO A 1 105 ? 12.464 -12.379 -3.821 1.00 88.44 105 PRO A O 1
ATOM 816 N N . TYR A 1 106 ? 10.492 -11.740 -4.677 1.00 87.19 106 TYR A N 1
ATOM 817 C CA . TYR A 1 106 ? 10.808 -10.311 -4.662 1.00 87.19 106 TYR A CA 1
ATOM 818 C C . TYR A 1 106 ? 10.414 -9.708 -3.323 1.00 87.19 106 TYR A C 1
ATOM 820 O O . TYR A 1 106 ? 9.365 -10.025 -2.769 1.00 87.19 106 TYR A O 1
ATOM 828 N N . ARG A 1 107 ? 11.249 -8.790 -2.842 1.00 83.75 107 ARG A N 1
ATOM 829 C CA . ARG A 1 107 ? 11.103 -8.161 -1.536 1.00 83.75 107 ARG A CA 1
ATOM 830 C C . ARG A 1 107 ? 10.638 -6.714 -1.666 1.00 83.75 107 ARG A C 1
ATOM 832 O O . ARG A 1 107 ? 11.154 -5.993 -2.523 1.00 83.75 107 ARG A O 1
ATOM 839 N N . LEU A 1 108 ? 9.722 -6.278 -0.799 1.00 86.31 108 LEU A N 1
ATOM 840 C CA . LEU A 1 108 ? 9.419 -4.855 -0.657 1.00 86.31 108 LEU A CA 1
ATOM 841 C C . LEU A 1 108 ? 10.600 -4.155 0.013 1.00 86.31 108 LEU A C 1
ATOM 843 O O . LEU A 1 108 ? 11.131 -4.608 1.020 1.00 86.31 108 LEU A O 1
ATOM 847 N N . ILE A 1 109 ? 11.055 -3.051 -0.559 1.00 82.38 109 ILE A N 1
ATOM 848 C CA . ILE A 1 109 ? 12.143 -2.262 0.015 1.00 82.38 109 ILE A CA 1
ATOM 849 C C . ILE A 1 109 ? 11.598 -0.858 0.170 1.00 82.38 109 ILE A C 1
ATOM 851 O O . ILE A 1 109 ? 11.059 -0.288 -0.776 1.00 82.38 109 ILE A O 1
ATOM 855 N N . GLY A 1 110 ? 11.696 -0.321 1.37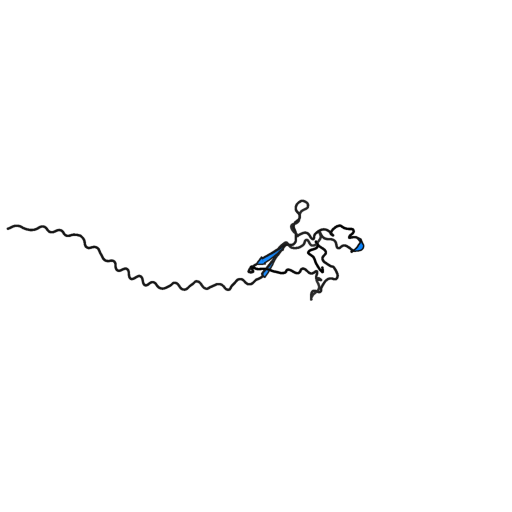6 1.00 78.44 110 GLY A N 1
ATOM 856 C CA . GLY A 1 110 ? 11.122 0.970 1.701 1.00 78.44 110 GLY A CA 1
ATOM 857 C C . GLY A 1 110 ? 11.976 1.729 2.698 1.00 78.44 110 GLY A C 1
ATOM 858 O O . GLY A 1 110 ? 13.146 1.419 2.921 1.00 78.44 110 GLY A O 1
ATOM 859 N N . ARG A 1 111 ? 11.357 2.748 3.290 1.00 74.88 111 ARG A N 1
ATOM 860 C CA . ARG A 1 111 ? 11.922 3.533 4.391 1.00 74.88 111 ARG A CA 1
ATOM 861 C C . ARG A 1 111 ? 12.315 2.617 5.568 1.00 74.88 111 ARG A C 1
ATOM 863 O O . ARG A 1 111 ? 11.834 1.486 5.616 1.00 74.88 111 ARG A O 1
ATOM 870 N N . PRO A 1 112 ? 13.177 3.051 6.506 1.00 65.44 112 PRO A N 1
ATOM 871 C CA . PRO A 1 112 ? 13.677 2.219 7.616 1.00 65.44 112 PRO A CA 1
ATOM 872 C C . PRO A 1 112 ? 12.605 1.506 8.466 1.00 65.44 112 PRO A C 1
ATOM 874 O O . PRO A 1 112 ? 12.916 0.552 9.186 1.00 65.44 112 PRO A O 1
ATOM 877 N N . GLU A 1 113 ? 11.343 1.926 8.388 1.00 66.44 113 GLU A N 1
ATOM 878 C CA . GLU A 1 113 ? 10.193 1.273 9.017 1.00 66.44 113 GLU A CA 1
ATOM 879 C C . GLU A 1 113 ? 9.744 -0.012 8.286 1.00 66.44 113 GLU A C 1
ATOM 881 O O . GLU A 1 113 ? 9.112 -0.875 8.895 1.00 66.44 113 GLU A O 1
ATOM 886 N N . CYS A 1 114 ? 10.115 -0.195 7.014 1.00 67.62 114 CYS A N 1
ATOM 887 C CA . CYS A 1 114 ? 9.912 -1.424 6.240 1.00 67.62 114 CYS A CA 1
ATOM 888 C C . CYS A 1 114 ? 10.971 -2.468 6.622 1.00 67.62 114 CYS A C 1
ATOM 890 O O . CYS A 1 114 ? 12.007 -2.615 5.972 1.00 67.62 114 CYS A O 1
ATOM 892 N N . ARG A 1 115 ? 10.723 -3.185 7.721 1.00 64.06 115 ARG A N 1
ATOM 893 C CA . ARG A 1 115 ? 11.607 -4.245 8.222 1.00 64.06 115 ARG A CA 1
ATOM 894 C C . ARG A 1 115 ? 11.155 -5.609 7.692 1.00 64.06 115 ARG A C 1
ATOM 896 O O . ARG A 1 115 ? 10.002 -5.969 7.882 1.00 64.06 115 ARG A O 1
ATOM 903 N N . HIS A 1 116 ? 12.100 -6.387 7.157 1.00 63.47 116 HIS A N 1
ATOM 904 C CA . HIS A 1 116 ? 11.956 -7.775 6.660 1.00 63.47 116 HIS A CA 1
ATOM 905 C C . HIS A 1 116 ? 11.368 -7.977 5.267 1.00 63.47 116 HIS A C 1
ATOM 907 O O . HIS A 1 116 ? 11.388 -9.110 4.782 1.00 63.47 116 HIS A O 1
ATOM 913 N N . GLY A 1 117 ? 11.006 -6.899 4.583 1.00 54.69 117 GLY A N 1
ATOM 914 C CA . GLY A 1 117 ? 10.524 -6.994 3.217 1.00 54.69 117 GLY A CA 1
ATOM 915 C C . GLY A 1 117 ? 9.032 -7.141 3.097 1.00 54.69 117 GLY A C 1
ATOM 916 O O . GLY A 1 117 ? 8.637 -7.843 2.139 1.00 54.69 117 GLY A O 1
#